Protein AF-A0A7C0YAZ1-F1 (afdb_monomer)

Mean predicted aligned error: 3.83 Å

pLDDT: mean 93.24, std 8.95, range [45.09, 98.31]

Secondary structure (DSSP, 8-state):
-EEETTEEE----TT------HHHHHHHHHHHHHHHHHH-GGGHHHHHHHHHHHHHHH-TTHHHHHHHHHHHHHHHHHHTT-

Solvent-accessible surface area (backbone atoms only — not comparable to full-atom values): 4933 Å² total; per-residue (Å²): 107,49,81,55,96,95,38,80,42,86,63,86,62,87,88,58,78,95,77,89,51,54,65,59,55,10,50,56,54,39,51,54,50,51,55,39,50,76,75,41,56,95,50,31,71,63,53,49,53,52,50,51,53,54,43,50,74,76,34,96,61,30,72,63,23,52,54,37,27,55,52,51,56,54,54,55,54,57,61,75,76,109

Sequence (82 aa):
LILKDGKIYFIDFSLGGFSSRIEDYGVDLNLLYEALRSTHFKILDVCWRKILEGYKKEFKQADRVIKKVEEIERRARYMKRK

Structure (mmCIF, N/CA/C/O backbone):
data_AF-A0A7C0YAZ1-F1
#
_entry.id   AF-A0A7C0YAZ1-F1
#
loop_
_atom_site.group_PDB
_atom_site.id
_atom_site.type_symbol
_atom_site.label_atom_id
_atom_site.label_alt_id
_atom_site.label_comp_id
_atom_site.label_asym_id
_atom_site.label_entity_id
_atom_site.label_seq_id
_atom_site.pdbx_PDB_ins_code
_atom_site.Cartn_x
_atom_site.Cartn_y
_atom_site.Cartn_z
_atom_site.occupancy
_atom_site.B_iso_or_equiv
_atom_site.auth_seq_id
_atom_site.auth_comp_id
_atom_site.auth_asym_id
_atom_site.auth_atom_id
_atom_site.pdbx_PDB_model_num
ATOM 1 N N . LEU A 1 1 ? -0.955 -9.725 -5.641 1.00 90.75 1 LEU A N 1
ATOM 2 C CA . LEU A 1 1 ? -1.903 -8.994 -6.519 1.00 90.75 1 LEU A CA 1
ATOM 3 C C . LEU A 1 1 ? -1.853 -9.593 -7.914 1.00 90.75 1 LEU A C 1
ATOM 5 O O . LEU A 1 1 ? -0.751 -9.808 -8.401 1.00 90.75 1 LEU A O 1
ATOM 9 N N . ILE A 1 2 ? -3.000 -9.839 -8.550 1.00 95.00 2 ILE A N 1
ATOM 10 C CA . ILE A 1 2 ? -3.080 -10.229 -9.968 1.00 95.00 2 ILE A CA 1
ATOM 11 C C . ILE A 1 2 ? -4.128 -9.382 -10.698 1.00 95.00 2 ILE A C 1
ATOM 13 O O . ILE A 1 2 ? -5.133 -8.990 -10.104 1.00 95.00 2 ILE A O 1
ATOM 17 N N . LEU A 1 3 ? -3.890 -9.101 -11.981 1.00 96.38 3 LEU A N 1
ATOM 18 C CA . LEU A 1 3 ? -4.834 -8.425 -12.871 1.00 96.38 3 LEU A CA 1
ATOM 19 C C . LEU A 1 3 ? -5.484 -9.471 -13.781 1.00 96.38 3 LEU A C 1
ATOM 21 O O . LEU A 1 3 ? -4.781 -10.180 -14.497 1.00 96.38 3 LEU A O 1
ATOM 25 N N . LYS A 1 4 ? -6.815 -9.559 -13.766 1.00 97.00 4 LYS A N 1
ATOM 26 C CA . LYS A 1 4 ? -7.584 -10.441 -14.652 1.00 97.00 4 LYS A CA 1
ATOM 27 C C . LYS A 1 4 ? -8.853 -9.727 -15.106 1.00 97.00 4 LYS A C 1
ATOM 29 O O . LYS A 1 4 ? -9.588 -9.202 -14.274 1.00 97.00 4 LYS A O 1
ATOM 34 N N . ASP A 1 5 ? -9.089 -9.689 -16.416 1.00 97.12 5 ASP A N 1
ATOM 35 C CA . ASP A 1 5 ? -10.279 -9.083 -17.035 1.00 97.12 5 ASP A CA 1
ATOM 36 C C . ASP A 1 5 ? -10.537 -7.634 -16.570 1.00 97.12 5 ASP A C 1
ATOM 38 O O . ASP A 1 5 ? -11.653 -7.251 -16.225 1.00 97.12 5 ASP A O 1
ATOM 42 N N . GLY A 1 6 ? -9.468 -6.832 -16.479 1.00 96.75 6 GLY A N 1
ATOM 43 C CA . GLY A 1 6 ? -9.531 -5.437 -16.023 1.00 96.75 6 GLY A CA 1
ATOM 44 C C . GLY A 1 6 ? -9.798 -5.256 -14.523 1.00 96.75 6 GLY A C 1
ATOM 45 O O . GLY A 1 6 ? -9.958 -4.126 -14.068 1.00 96.75 6 GLY A O 1
ATOM 46 N N . LYS A 1 7 ? -9.831 -6.342 -13.740 1.00 96.62 7 LYS A N 1
ATOM 47 C CA . LYS A 1 7 ? -10.054 -6.318 -12.290 1.00 96.62 7 LYS A CA 1
ATOM 48 C C . LYS A 1 7 ? -8.809 -6.749 -11.529 1.00 96.62 7 LYS A C 1
ATOM 50 O O . LYS A 1 7 ? -8.106 -7.682 -11.920 1.00 96.62 7 LYS A O 1
ATOM 55 N N . ILE A 1 8 ? -8.555 -6.059 -10.422 1.00 95.06 8 ILE A N 1
ATOM 56 C CA . ILE A 1 8 ? -7.449 -6.353 -9.514 1.00 95.06 8 ILE A CA 1
ATOM 57 C C . ILE A 1 8 ? -7.943 -7.315 -8.435 1.00 95.06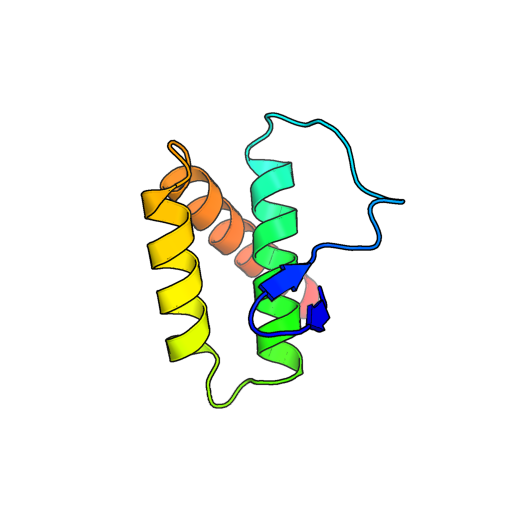 8 ILE A C 1
ATOM 59 O O . ILE A 1 8 ? -8.960 -7.061 -7.793 1.00 95.06 8 ILE A O 1
ATOM 63 N N . TYR A 1 9 ? -7.189 -8.389 -8.211 1.00 96.12 9 TYR A N 1
ATOM 64 C CA . TYR A 1 9 ? -7.439 -9.363 -7.154 1.00 96.12 9 TYR A CA 1
ATOM 65 C C . TYR A 1 9 ? -6.263 -9.394 -6.179 1.00 96.12 9 TYR A C 1
ATOM 67 O O . TYR A 1 9 ? -5.095 -9.505 -6.574 1.00 96.12 9 TYR A O 1
ATOM 75 N N . PHE A 1 10 ? -6.579 -9.327 -4.889 1.00 94.12 10 PHE A N 1
ATOM 76 C CA . PHE A 1 10 ? -5.637 -9.607 -3.812 1.00 94.12 10 PHE A CA 1
ATOM 77 C C . PHE A 1 10 ? -5.636 -11.108 -3.531 1.00 94.12 10 PHE A C 1
ATOM 79 O O . PHE A 1 10 ? -6.684 -11.746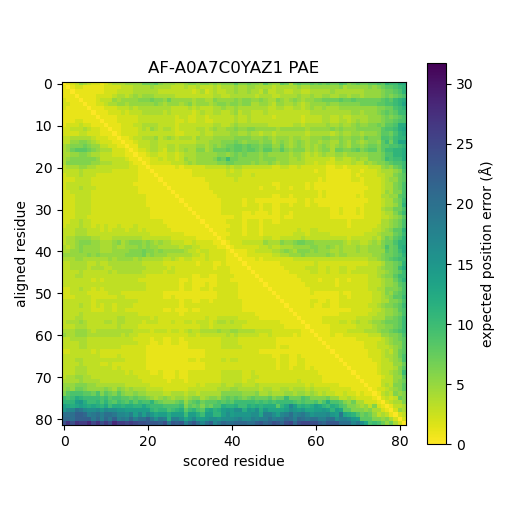 -3.508 1.00 94.12 10 PHE A O 1
ATOM 86 N N . ILE A 1 11 ? -4.440 -11.664 -3.376 1.00 94.69 11 ILE A N 1
ATOM 87 C CA . ILE A 1 11 ? -4.187 -13.086 -3.140 1.00 94.69 11 ILE A CA 1
ATOM 88 C C . ILE A 1 11 ? -3.063 -13.200 -2.113 1.00 94.69 11 ILE A C 1
ATOM 90 O O . ILE A 1 11 ? -2.351 -12.218 -1.902 1.00 94.69 11 ILE A O 1
ATOM 94 N N . ASP A 1 12 ? -2.887 -14.399 -1.560 1.00 93.56 12 ASP A N 1
ATOM 95 C CA . ASP A 1 12 ? -1.879 -14.720 -0.543 1.00 93.56 12 ASP A CA 1
ATOM 96 C C . ASP A 1 12 ? -2.049 -13.930 0.767 1.00 93.56 12 ASP A C 1
ATOM 98 O O . ASP A 1 12 ? -1.293 -13.025 1.101 1.00 93.56 12 ASP A O 1
ATOM 102 N N . PHE A 1 13 ? -3.087 -14.295 1.523 1.00 93.25 13 PHE A N 1
ATOM 103 C CA . PHE A 1 13 ? -3.374 -13.741 2.851 1.00 93.25 13 PHE A CA 1
ATOM 104 C C . PHE A 1 13 ? -2.806 -14.602 3.991 1.00 93.25 13 PHE A C 1
ATOM 106 O O . PHE A 1 13 ? -3.232 -14.462 5.132 1.00 93.25 13 PHE A O 1
ATOM 113 N N . SER A 1 14 ? -1.866 -15.507 3.701 1.00 94.75 14 SER A N 1
ATOM 114 C CA . SER A 1 14 ? -1.330 -16.472 4.674 1.00 94.75 14 SER A CA 1
ATOM 115 C C . SER A 1 14 ? -0.638 -15.811 5.876 1.00 94.75 14 SER A C 1
ATOM 117 O O . SER A 1 14 ? -0.707 -16.326 6.989 1.00 94.75 14 SER A O 1
ATOM 119 N N . LEU A 1 15 ? -0.018 -14.647 5.653 1.00 92.44 15 LEU A N 1
ATOM 120 C CA . LEU A 1 15 ? 0.612 -13.806 6.678 1.00 92.44 15 LEU A CA 1
ATOM 121 C C . LEU A 1 15 ? -0.255 -12.603 7.089 1.00 92.44 15 LEU A C 1
ATOM 123 O O . LEU A 1 15 ? 0.180 -11.765 7.877 1.00 92.44 15 LEU A O 1
ATOM 127 N N . GLY A 1 16 ? -1.461 -12.492 6.531 1.00 89.69 16 GLY A N 1
ATOM 128 C CA . GLY A 1 16 ? -2.390 -11.413 6.836 1.00 89.69 16 GLY A CA 1
ATOM 129 C C . GLY A 1 16 ? -3.056 -11.602 8.197 1.00 89.69 16 GLY A C 1
ATOM 130 O O . GLY A 1 16 ? -3.240 -12.718 8.679 1.00 89.69 16 GLY A O 1
ATOM 131 N N . GLY A 1 17 ? -3.468 -10.497 8.809 1.00 91.88 17 GLY A N 1
ATOM 132 C CA . GLY A 1 17 ? -4.211 -10.513 10.063 1.00 91.88 17 GLY A CA 1
ATOM 133 C C . GLY A 1 17 ? -5.094 -9.282 10.209 1.00 91.88 17 GLY A C 1
ATOM 134 O O . GLY A 1 17 ? -4.898 -8.269 9.539 1.00 91.88 17 GLY A O 1
ATOM 135 N N . PHE A 1 18 ? -6.075 -9.362 11.105 1.00 94.56 18 PHE A N 1
ATOM 136 C CA . PHE A 1 18 ? -6.870 -8.196 11.471 1.00 94.56 18 PHE A CA 1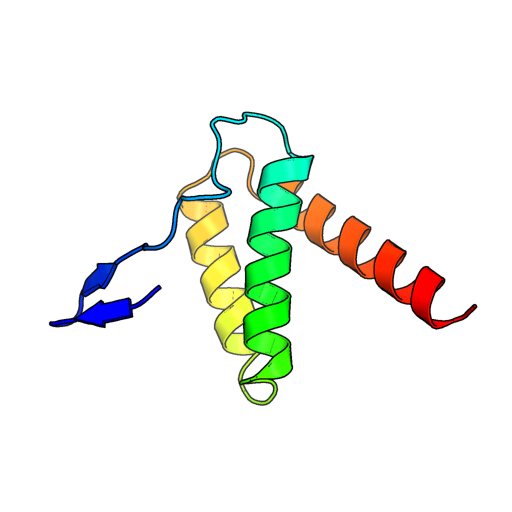
ATOM 137 C C . PHE A 1 18 ? -6.058 -7.298 12.400 1.00 94.56 18 PHE A C 1
ATOM 139 O O . PHE A 1 18 ? -5.632 -7.719 13.474 1.00 94.56 18 PHE A O 1
ATOM 146 N N . SER A 1 19 ? -5.876 -6.045 11.999 1.00 93.56 19 SER A N 1
ATOM 147 C CA . SER A 1 19 ? -5.232 -5.033 12.823 1.00 93.56 19 SER A CA 1
ATOM 148 C C . SER A 1 19 ? -5.880 -3.673 12.615 1.00 93.56 19 SER A C 1
ATOM 150 O O . SER A 1 19 ? -6.412 -3.376 11.552 1.00 93.56 19 SER A O 1
ATOM 152 N N . SER A 1 20 ? -5.820 -2.840 13.648 1.00 94.06 20 SER A N 1
ATOM 153 C CA . SER A 1 20 ? -6.174 -1.420 13.609 1.00 94.06 20 SER A CA 1
ATOM 154 C C . SER A 1 20 ? -4.969 -0.512 13.880 1.00 94.06 20 SER A C 1
ATOM 156 O O . SER A 1 20 ? -5.117 0.705 14.029 1.00 94.06 20 SER A O 1
ATOM 158 N N . ARG A 1 21 ? -3.758 -1.081 13.964 1.00 97.25 21 ARG A N 1
ATOM 159 C CA . ARG A 1 21 ? -2.540 -0.327 14.273 1.00 97.25 21 ARG A CA 1
ATOM 160 C C . ARG A 1 21 ? -2.030 0.387 13.026 1.00 97.25 21 ARG A C 1
ATOM 162 O O . ARG A 1 21 ? -1.829 -0.219 11.981 1.00 97.25 21 ARG A O 1
ATOM 169 N N . ILE A 1 22 ? -1.704 1.670 13.181 1.00 97.81 22 ILE A N 1
ATOM 170 C CA . ILE A 1 22 ? -1.060 2.475 12.128 1.00 97.81 22 ILE A CA 1
ATOM 171 C C . ILE A 1 22 ? 0.285 1.880 11.689 1.00 97.81 22 ILE A C 1
ATOM 173 O O . ILE A 1 22 ? 0.649 2.028 10.528 1.00 97.81 22 ILE A O 1
ATOM 177 N N . GLU A 1 23 ? 1.013 1.216 12.595 1.00 96.44 23 GLU A N 1
ATOM 178 C CA . GLU A 1 23 ? 2.273 0.539 12.258 1.00 96.44 23 GLU A CA 1
ATOM 179 C C . GLU A 1 23 ? 2.052 -0.550 11.204 1.00 96.44 23 GLU A C 1
ATOM 181 O O . GLU A 1 23 ? 2.752 -0.540 10.201 1.00 96.44 23 GLU A O 1
ATOM 186 N N . ASP A 1 24 ? 1.049 -1.417 11.378 1.00 96.81 24 ASP A N 1
ATOM 187 C CA . ASP A 1 24 ? 0.811 -2.541 10.462 1.00 96.81 24 ASP A CA 1
ATOM 188 C C . ASP A 1 24 ? 0.379 -2.037 9.079 1.00 96.81 24 ASP A C 1
ATOM 190 O O . ASP A 1 24 ? 0.960 -2.425 8.071 1.00 96.81 24 ASP A O 1
ATOM 194 N N . TYR A 1 25 ? -0.531 -1.055 9.026 1.00 97.00 25 TYR A N 1
ATOM 195 C CA . TYR A 1 25 ? -0.886 -0.396 7.763 1.00 97.00 25 TYR A CA 1
ATOM 196 C C . TYR A 1 25 ? 0.315 0.280 7.089 1.00 97.00 25 TYR A C 1
ATOM 198 O O . TYR A 1 25 ? 0.426 0.289 5.864 1.00 97.00 25 TYR A O 1
ATOM 206 N N . GLY A 1 26 ? 1.205 0.877 7.886 1.00 97.44 26 GLY A N 1
ATOM 207 C CA . GLY A 1 26 ? 2.421 1.508 7.388 1.00 97.44 26 GLY A CA 1
ATOM 208 C C . GLY A 1 26 ? 3.399 0.489 6.817 1.00 97.44 26 GLY A C 1
ATOM 209 O O . GLY A 1 26 ? 4.004 0.754 5.783 1.00 97.44 26 GLY A O 1
ATOM 210 N N . VAL A 1 27 ? 3.529 -0.676 7.452 1.00 96.12 27 VAL A N 1
ATOM 211 C CA . VAL A 1 27 ? 4.349 -1.790 6.962 1.00 96.12 27 VAL A CA 1
ATOM 212 C C . VAL A 1 27 ? 3.808 -2.311 5.631 1.00 96.12 27 VAL A C 1
ATOM 214 O O . VAL A 1 27 ? 4.584 -2.411 4.682 1.00 96.12 27 VAL A O 1
ATOM 217 N N . ASP A 1 28 ? 2.498 -2.544 5.518 1.00 96.12 28 ASP A N 1
ATOM 218 C CA . ASP A 1 28 ? 1.872 -3.017 4.274 1.00 96.12 28 ASP A CA 1
ATOM 219 C C . ASP A 1 28 ? 2.040 -2.013 3.124 1.00 96.12 28 ASP A C 1
ATOM 221 O O . ASP A 1 28 ? 2.442 -2.370 2.012 1.00 96.12 28 ASP A O 1
ATOM 225 N N . LEU A 1 29 ? 1.779 -0.728 3.389 1.00 97.38 29 LEU A N 1
ATOM 226 C CA . LEU A 1 29 ? 1.914 0.325 2.384 1.00 97.38 29 LEU A CA 1
ATOM 227 C C . LEU A 1 29 ? 3.386 0.525 1.976 1.00 97.38 29 LEU A C 1
ATOM 229 O O . LEU A 1 29 ? 3.677 0.729 0.795 1.00 97.38 29 LEU A O 1
ATOM 233 N N . ASN A 1 30 ? 4.324 0.402 2.920 1.00 97.38 30 ASN A N 1
ATOM 234 C CA . ASN A 1 30 ? 5.756 0.434 2.630 1.00 97.38 30 ASN A CA 1
ATOM 235 C C . ASN A 1 30 ? 6.204 -0.775 1.799 1.00 97.38 30 ASN A C 1
ATOM 237 O O . ASN A 1 30 ? 7.009 -0.624 0.887 1.00 97.38 30 ASN A O 1
ATOM 241 N N . LEU A 1 31 ? 5.669 -1.969 2.068 1.00 95.25 31 LEU A N 1
ATOM 242 C CA . LEU A 1 31 ? 5.977 -3.163 1.282 1.00 95.25 31 LEU A CA 1
ATOM 243 C C . LEU A 1 31 ? 5.582 -2.977 -0.190 1.00 95.25 31 LEU A C 1
ATOM 245 O O . LEU A 1 31 ? 6.350 -3.328 -1.087 1.00 95.25 31 LEU A O 1
ATOM 249 N N . LEU A 1 32 ? 4.425 -2.358 -0.448 1.00 95.56 32 LEU A N 1
ATOM 250 C CA . LEU A 1 32 ? 4.005 -2.003 -1.804 1.00 95.56 32 LEU A CA 1
ATOM 251 C C . LEU A 1 32 ? 4.958 -0.990 -2.461 1.00 95.56 32 LEU A C 1
ATOM 253 O O . LEU A 1 32 ? 5.310 -1.152 -3.632 1.00 95.56 32 LEU A O 1
ATOM 257 N N . TYR A 1 33 ? 5.394 0.032 -1.719 1.00 96.12 33 TYR A N 1
ATOM 258 C CA . TYR A 1 33 ? 6.380 1.004 -2.199 1.00 96.12 33 TYR A CA 1
ATOM 259 C C . TYR A 1 33 ? 7.701 0.332 -2.592 1.00 96.12 33 TYR A C 1
ATOM 261 O O . TYR A 1 33 ? 8.199 0.553 -3.695 1.00 96.12 33 TYR A O 1
ATOM 269 N N . GLU A 1 34 ? 8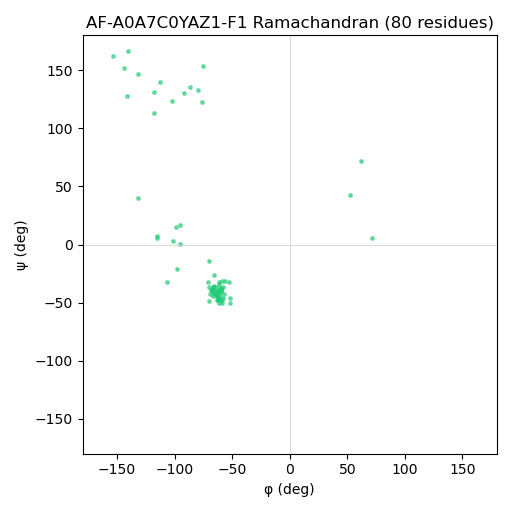.234 -0.543 -1.738 1.00 95.25 34 GLU A N 1
ATOM 270 C CA . GLU A 1 34 ? 9.471 -1.283 -1.999 1.00 95.25 34 GLU A CA 1
ATOM 271 C C . GLU A 1 34 ? 9.356 -2.213 -3.210 1.00 95.25 34 GLU A C 1
ATOM 273 O O . GLU A 1 34 ? 10.264 -2.279 -4.048 1.00 95.25 34 GLU A O 1
ATOM 278 N N . ALA A 1 35 ? 8.220 -2.900 -3.353 1.00 94.06 35 ALA A N 1
ATOM 279 C CA . ALA A 1 35 ? 7.952 -3.748 -4.508 1.00 94.06 35 ALA A CA 1
ATOM 280 C C . ALA A 1 35 ? 7.959 -2.935 -5.816 1.00 94.06 35 ALA A C 1
ATOM 282 O O . ALA A 1 35 ? 8.595 -3.336 -6.793 1.00 94.06 35 ALA A O 1
ATOM 283 N N . LEU A 1 36 ? 7.328 -1.755 -5.831 1.00 94.38 36 LEU A N 1
ATOM 284 C CA . LEU A 1 36 ? 7.360 -0.851 -6.985 1.00 94.38 36 LEU A CA 1
ATOM 285 C C . LEU A 1 36 ? 8.755 -0.283 -7.237 1.00 94.38 36 LEU A C 1
ATOM 287 O O . LEU A 1 36 ? 9.200 -0.235 -8.382 1.00 94.38 36 LEU A O 1
ATOM 291 N N . ARG A 1 37 ? 9.466 0.120 -6.182 1.00 94.62 37 ARG A N 1
ATOM 292 C CA . ARG A 1 37 ? 10.813 0.687 -6.282 1.00 94.62 37 ARG A CA 1
ATOM 293 C C . ARG A 1 37 ? 11.812 -0.310 -6.860 1.00 94.62 37 ARG A C 1
ATOM 295 O O . ARG A 1 37 ? 12.635 0.072 -7.685 1.00 94.62 37 ARG A O 1
ATOM 302 N N . SER A 1 38 ? 11.732 -1.572 -6.449 1.00 94.50 38 SER A N 1
ATOM 303 C CA . SER A 1 38 ? 12.645 -2.630 -6.901 1.00 94.50 38 SER A CA 1
ATOM 304 C C . SER A 1 38 ? 12.425 -3.054 -8.355 1.00 94.50 38 SER A C 1
ATOM 306 O O . SER A 1 38 ? 13.387 -3.397 -9.036 1.00 94.50 38 SER A O 1
ATOM 308 N N . THR A 1 39 ? 11.185 -3.009 -8.852 1.00 92.62 39 THR A N 1
ATOM 309 C CA . THR A 1 39 ? 10.832 -3.538 -10.183 1.00 92.62 39 THR A CA 1
ATOM 310 C C . THR A 1 39 ? 10.560 -2.455 -11.232 1.00 92.62 39 THR A C 1
ATOM 312 O O . THR A 1 39 ? 10.877 -2.640 -12.404 1.00 92.62 39 THR A O 1
ATOM 315 N N . HIS A 1 40 ? 10.017 -1.304 -10.831 1.00 91.75 40 HIS A N 1
ATOM 316 C CA . HIS A 1 40 ? 9.479 -0.268 -11.722 1.00 91.75 40 HIS A CA 1
ATOM 317 C C . HIS A 1 40 ? 9.991 1.141 -11.370 1.00 91.75 40 HIS A C 1
ATOM 319 O O . HIS A 1 40 ? 9.257 2.127 -11.460 1.00 91.75 40 HIS A O 1
ATOM 325 N N . PHE A 1 41 ? 11.273 1.265 -11.007 1.00 91.31 41 PHE A N 1
ATOM 326 C CA . PHE A 1 41 ? 11.871 2.520 -10.524 1.00 91.31 41 PHE A CA 1
ATOM 327 C C . PHE A 1 41 ? 11.656 3.738 -11.446 1.00 91.31 41 PHE A C 1
ATOM 329 O O . PHE A 1 41 ? 11.503 4.851 -10.956 1.00 91.31 41 PHE A O 1
ATOM 336 N N . LYS A 1 42 ? 11.593 3.545 -12.774 1.00 95.81 42 LYS A N 1
ATOM 337 C CA . LYS A 1 42 ? 11.415 4.634 -13.759 1.00 95.81 42 LYS A CA 1
ATOM 338 C C . LYS A 1 42 ? 10.056 5.338 -13.677 1.00 95.81 42 LYS A C 1
ATOM 340 O O . LYS A 1 42 ? 9.948 6.482 -14.100 1.00 95.81 42 LYS A O 1
ATOM 345 N N . ILE A 1 43 ? 9.026 4.648 -13.187 1.00 95.44 43 ILE A N 1
ATOM 346 C CA . ILE A 1 43 ? 7.652 5.172 -13.083 1.00 95.44 43 ILE A CA 1
ATOM 347 C C . ILE A 1 43 ? 7.188 5.300 -11.630 1.00 95.44 43 ILE A C 1
ATOM 349 O O . ILE A 1 43 ? 6.027 5.632 -11.383 1.00 95.44 43 ILE A O 1
ATOM 353 N N . LEU A 1 44 ? 8.093 5.049 -10.677 1.00 95.50 44 LEU A N 1
ATOM 354 C CA . LEU A 1 44 ? 7.796 4.979 -9.252 1.00 95.50 44 LEU A CA 1
ATOM 355 C C . LEU A 1 44 ? 7.043 6.217 -8.770 1.00 95.50 44 LEU A C 1
ATOM 357 O O . LEU A 1 44 ? 5.984 6.069 -8.176 1.00 95.50 44 LEU A O 1
ATOM 361 N N . ASP A 1 45 ? 7.528 7.418 -9.081 1.00 95.44 45 ASP A N 1
ATOM 362 C CA . ASP A 1 45 ? 6.938 8.663 -8.575 1.00 95.44 45 ASP A CA 1
ATOM 363 C C . ASP A 1 45 ? 5.491 8.860 -9.042 1.00 95.44 45 ASP A C 1
ATOM 365 O O . ASP A 1 45 ? 4.618 9.277 -8.275 1.00 95.44 45 ASP A O 1
ATOM 369 N N . VAL A 1 46 ? 5.209 8.524 -10.304 1.00 97.19 46 VAL A N 1
ATOM 370 C CA . VAL A 1 46 ? 3.866 8.655 -10.882 1.00 97.19 46 VAL A CA 1
ATOM 371 C C . VAL A 1 46 ? 2.924 7.625 -10.267 1.00 97.19 46 VAL A C 1
ATOM 373 O O . VAL A 1 46 ? 1.830 7.986 -9.825 1.00 97.19 46 VAL A O 1
ATOM 376 N N . CYS A 1 47 ? 3.351 6.362 -10.203 1.00 96.19 47 CYS A N 1
ATOM 377 C CA . CYS A 1 47 ? 2.567 5.282 -9.610 1.00 96.19 47 CYS A CA 1
ATOM 378 C C . CYS A 1 47 ? 2.314 5.528 -8.122 1.00 96.19 47 CYS A C 1
ATOM 380 O O . CYS A 1 47 ? 1.175 5.441 -7.666 1.00 96.19 47 CYS A O 1
ATOM 382 N N . TRP A 1 48 ? 3.357 5.891 -7.378 1.00 97.06 48 TRP A N 1
ATOM 383 C CA . TRP A 1 48 ? 3.286 6.110 -5.943 1.00 97.06 48 TRP A CA 1
ATOM 384 C C . TRP A 1 48 ? 2.340 7.251 -5.598 1.00 97.06 48 TRP A C 1
ATOM 386 O O . TRP A 1 48 ? 1.444 7.081 -4.775 1.00 97.06 48 TRP A O 1
ATOM 396 N N . ARG A 1 49 ? 2.437 8.378 -6.310 1.00 97.75 49 ARG A N 1
ATOM 397 C CA . ARG A 1 49 ? 1.502 9.494 -6.140 1.00 97.75 49 ARG A CA 1
ATOM 398 C C . ARG A 1 49 ? 0.048 9.071 -6.356 1.00 97.75 49 ARG A C 1
ATOM 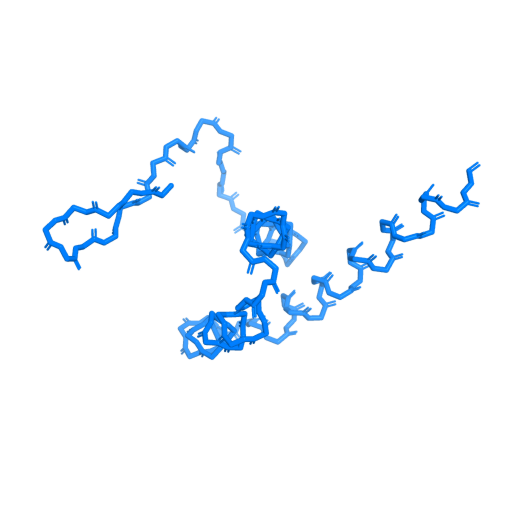400 O O . ARG A 1 49 ? -0.812 9.472 -5.577 1.00 97.75 49 ARG A O 1
ATOM 407 N N . LYS A 1 50 ? -0.234 8.257 -7.378 1.00 97.94 50 LYS A N 1
ATOM 408 C CA . LYS A 1 50 ? -1.595 7.772 -7.661 1.00 97.94 50 LYS A CA 1
ATOM 409 C C . LYS A 1 50 ? -2.109 6.780 -6.623 1.00 97.94 50 LYS A C 1
ATOM 411 O O . LYS A 1 50 ? -3.280 6.845 -6.259 1.00 97.94 50 LYS A O 1
ATOM 416 N N . ILE A 1 51 ? -1.236 5.924 -6.100 1.00 96.94 51 ILE A N 1
ATOM 417 C CA . ILE A 1 51 ? -1.563 5.029 -4.985 1.00 96.94 51 ILE A CA 1
ATOM 418 C C . ILE A 1 51 ? -1.911 5.843 -3.739 1.00 96.94 51 ILE A C 1
ATOM 420 O O . ILE A 1 51 ? -2.955 5.604 -3.138 1.00 96.94 51 ILE A O 1
ATOM 424 N N . LEU A 1 52 ? -1.093 6.839 -3.386 1.00 97.94 52 LEU A N 1
ATOM 425 C CA . LEU A 1 52 ? -1.353 7.697 -2.230 1.00 97.94 52 LEU A CA 1
ATOM 426 C C . LEU A 1 52 ? -2.643 8.511 -2.383 1.00 97.94 52 LEU A C 1
ATOM 428 O O . LEU A 1 52 ? -3.379 8.659 -1.413 1.00 97.94 52 LEU A O 1
ATOM 432 N N . GLU A 1 53 ? -2.939 9.011 -3.585 1.00 98.12 53 GLU A N 1
ATOM 433 C CA . GLU A 1 53 ? -4.190 9.717 -3.890 1.00 98.12 53 GLU A CA 1
ATOM 434 C C . GLU A 1 53 ? -5.414 8.823 -3.628 1.00 98.12 53 GLU A C 1
ATOM 436 O O . GLU A 1 53 ? -6.321 9.216 -2.893 1.00 98.12 53 GLU A O 1
ATOM 441 N N . GLY A 1 54 ? -5.411 7.595 -4.159 1.00 97.81 54 GLY A N 1
ATOM 442 C CA . GLY A 1 54 ? -6.480 6.623 -3.915 1.00 97.81 54 GLY A CA 1
ATOM 443 C C . GLY A 1 54 ? -6.580 6.214 -2.444 1.00 97.81 54 GLY A C 1
ATOM 444 O O . GLY A 1 54 ? -7.670 6.186 -1.878 1.00 97.81 54 GLY A O 1
ATOM 445 N N . TYR A 1 55 ? -5.442 5.973 -1.791 1.00 97.69 55 TYR A N 1
ATOM 446 C C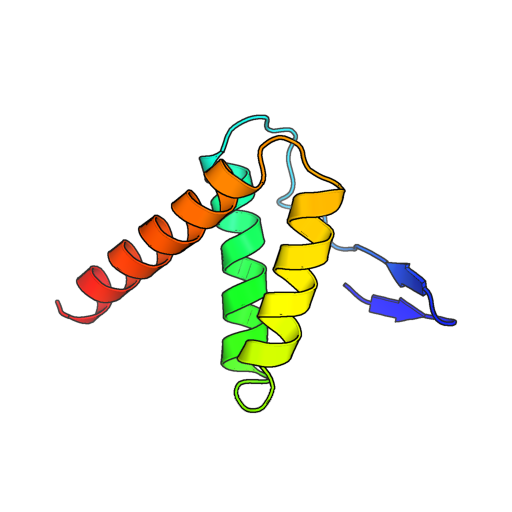A . TYR A 1 55 ? -5.402 5.580 -0.383 1.00 97.69 55 TYR A CA 1
ATOM 447 C C . TYR A 1 55 ? -5.963 6.674 0.536 1.00 97.69 55 TYR A C 1
ATOM 449 O O . TYR A 1 55 ? -6.763 6.383 1.422 1.00 97.69 55 TYR A O 1
ATOM 457 N N . LYS A 1 56 ? -5.614 7.945 0.289 1.00 98.00 56 LYS A N 1
ATOM 458 C CA . LYS A 1 56 ? -6.163 9.097 1.025 1.00 98.00 56 LYS A CA 1
ATOM 459 C C . LYS A 1 56 ? -7.663 9.261 0.849 1.00 98.00 56 LYS A C 1
ATOM 461 O O . LYS A 1 56 ? -8.340 9.653 1.795 1.00 98.00 56 LYS A O 1
ATOM 466 N N . LYS A 1 57 ? -8.173 8.978 -0.348 1.00 98.12 57 LYS A N 1
ATOM 467 C CA . LYS A 1 57 ? -9.599 9.092 -0.646 1.00 98.12 57 LYS A CA 1
ATOM 468 C C . LYS A 1 57 ? -10.433 8.056 0.113 1.00 98.12 57 LYS A C 1
ATOM 470 O O . LYS A 1 57 ? -11.505 8.392 0.603 1.00 98.12 57 LYS A O 1
ATOM 475 N N . GLU A 1 58 ? -9.936 6.827 0.225 1.00 97.12 58 GLU A N 1
ATOM 476 C CA . GLU A 1 58 ? -10.715 5.703 0.761 1.00 97.12 58 GLU A CA 1
ATOM 477 C C 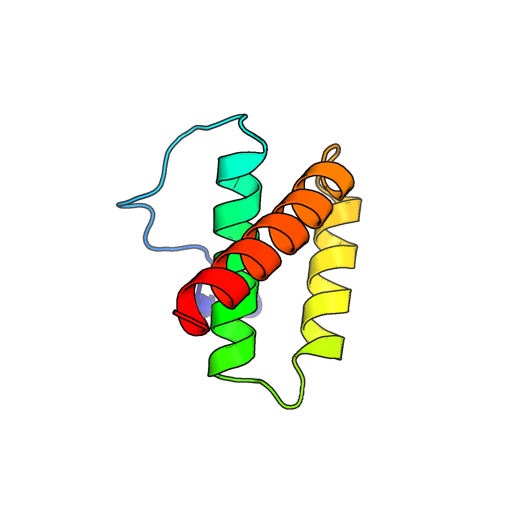. GLU A 1 58 ? -10.437 5.410 2.247 1.00 97.12 58 GLU A C 1
ATOM 479 O O . GLU A 1 58 ? -11.273 4.818 2.931 1.00 97.12 58 GLU A O 1
ATOM 484 N N . PHE A 1 59 ? -9.289 5.836 2.792 1.00 96.56 59 PHE A N 1
ATOM 485 C CA . PHE A 1 59 ? -8.894 5.511 4.164 1.00 96.56 59 PHE A CA 1
ATOM 486 C C . PHE A 1 59 ? -8.748 6.745 5.062 1.00 96.56 59 PHE A C 1
ATOM 488 O O . PHE A 1 59 ? -7.819 7.540 4.938 1.00 96.56 59 PHE A O 1
ATOM 495 N N . LYS A 1 60 ? -9.629 6.864 6.065 1.00 96.38 60 LYS A N 1
ATOM 496 C CA . LYS A 1 60 ? -9.704 8.034 6.967 1.00 96.38 60 LYS A CA 1
ATOM 497 C C . LYS A 1 60 ? -8.396 8.365 7.692 1.00 96.38 60 LYS A C 1
ATOM 499 O O . LYS A 1 60 ? -8.157 9.520 8.021 1.00 96.38 60 LYS A O 1
ATOM 504 N N . GLN A 1 61 ? -7.566 7.365 7.991 1.00 97.06 61 GLN A N 1
ATOM 505 C CA . GLN A 1 61 ? -6.304 7.554 8.717 1.00 97.06 61 GLN A CA 1
ATOM 506 C C . GLN A 1 61 ? -5.083 7.613 7.786 1.00 97.06 61 GLN A C 1
ATOM 508 O O . GLN A 1 61 ? -3.952 7.506 8.265 1.00 97.06 61 GLN A O 1
ATOM 513 N N . ALA A 1 62 ? -5.287 7.792 6.477 1.00 97.75 62 ALA A N 1
ATOM 514 C CA . ALA A 1 62 ? -4.235 7.716 5.470 1.00 97.75 62 ALA A CA 1
ATOM 515 C C . ALA A 1 62 ? -3.021 8.599 5.769 1.00 97.75 62 ALA A C 1
ATOM 517 O O . ALA A 1 62 ? -1.901 8.106 5.706 1.00 97.75 62 ALA A O 1
ATOM 518 N N . ASP A 1 63 ? -3.205 9.861 6.167 1.00 98.12 63 ASP A N 1
ATOM 519 C CA . ASP A 1 63 ? -2.067 10.749 6.447 1.00 98.12 63 ASP A CA 1
ATOM 520 C C . ASP A 1 63 ? -1.179 10.228 7.590 1.00 98.12 63 ASP A C 1
ATOM 522 O O . ASP A 1 63 ? 0.046 10.353 7.540 1.00 98.12 63 ASP A O 1
ATOM 526 N N . ARG A 1 64 ? -1.771 9.568 8.597 1.00 98.31 64 ARG A N 1
ATOM 527 C CA . ARG A 1 64 ? -1.012 8.933 9.688 1.00 98.31 64 ARG A CA 1
ATOM 528 C C . ARG A 1 64 ? -0.211 7.734 9.189 1.00 98.31 64 ARG A C 1
ATOM 530 O O . ARG A 1 64 ? 0.918 7.541 9.632 1.00 98.31 64 ARG A O 1
ATOM 537 N N . VAL A 1 65 ? -0.787 6.944 8.286 1.00 98.31 65 VAL A N 1
ATOM 538 C CA . VAL A 1 65 ? -0.115 5.792 7.669 1.00 98.31 65 VAL A CA 1
ATOM 539 C C . VAL A 1 65 ? 1.008 6.248 6.740 1.00 98.31 65 VAL A C 1
ATOM 541 O O . VAL A 1 65 ? 2.104 5.708 6.798 1.00 98.31 65 VAL A O 1
ATOM 544 N N . ILE A 1 66 ? 0.794 7.289 5.939 1.00 98.06 66 ILE A N 1
ATOM 545 C CA . ILE A 1 66 ? 1.812 7.820 5.022 1.00 98.06 66 ILE A CA 1
ATOM 546 C C . ILE A 1 66 ? 3.009 8.360 5.803 1.00 98.06 66 ILE A C 1
ATOM 548 O O . ILE A 1 66 ? 4.147 8.004 5.508 1.00 98.06 66 ILE A O 1
ATOM 552 N N . LYS A 1 67 ? 2.760 9.119 6.876 1.00 98.00 67 LYS A N 1
ATOM 553 C CA . LYS A 1 67 ? 3.825 9.542 7.791 1.00 98.00 67 LYS A CA 1
ATOM 554 C C . LYS A 1 67 ? 4.570 8.344 8.390 1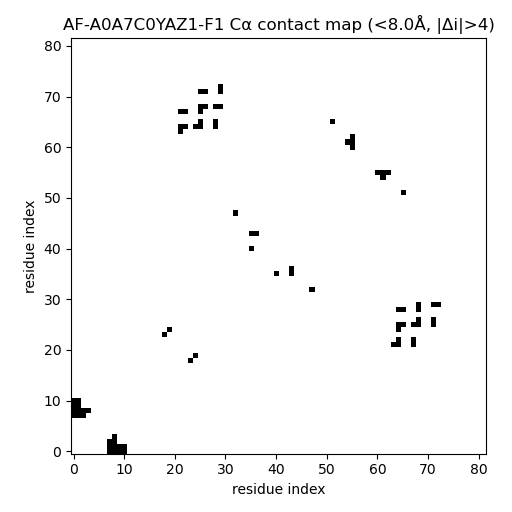.00 98.00 67 LYS A C 1
ATOM 556 O O . LYS A 1 67 ? 5.787 8.381 8.560 1.00 98.00 67 LYS A O 1
ATOM 561 N N . LYS A 1 68 ? 3.857 7.254 8.688 1.00 98.00 68 LYS A N 1
ATOM 562 C CA . LYS A 1 68 ? 4.474 6.020 9.179 1.00 98.00 68 LYS A CA 1
ATOM 563 C C . LYS A 1 68 ? 5.384 5.364 8.132 1.00 98.00 68 LYS A C 1
ATOM 565 O O . LYS A 1 68 ? 6.471 4.920 8.494 1.00 98.00 68 LYS A O 1
ATOM 570 N N . VAL A 1 69 ? 4.995 5.347 6.857 1.00 97.56 69 VAL A N 1
ATOM 571 C CA . VAL A 1 69 ? 5.851 4.867 5.755 1.00 97.56 69 VAL A CA 1
ATOM 572 C C . VAL A 1 69 ? 7.162 5.660 5.706 1.00 97.56 69 VAL A C 1
ATOM 574 O O . VAL A 1 69 ? 8.240 5.070 5.682 1.00 97.56 69 VAL A O 1
ATOM 577 N N . GLU A 1 70 ? 7.102 6.991 5.799 1.00 95.69 70 GLU A N 1
ATOM 578 C CA . GLU A 1 70 ? 8.299 7.848 5.823 1.00 95.69 70 GLU A CA 1
ATOM 579 C C . GLU A 1 70 ? 9.229 7.532 7.012 1.00 95.69 70 GLU A C 1
ATOM 581 O O . GLU A 1 70 ? 10.458 7.498 6.871 1.00 95.69 70 GLU A O 1
ATOM 586 N N . GLU A 1 71 ? 8.654 7.267 8.191 1.00 96.31 71 GLU A N 1
ATOM 587 C CA . GLU A 1 71 ? 9.398 6.842 9.381 1.00 96.31 71 GLU A CA 1
ATOM 588 C C . GLU A 1 71 ? 10.074 5.475 9.195 1.00 96.31 71 GLU A C 1
ATOM 590 O O . GLU A 1 71 ? 11.228 5.306 9.605 1.00 96.31 71 GLU A O 1
ATOM 595 N N . ILE A 1 72 ? 9.376 4.501 8.596 1.00 95.25 72 ILE A N 1
ATOM 596 C CA . ILE A 1 72 ? 9.906 3.163 8.279 1.00 95.25 72 ILE A CA 1
ATOM 597 C C . ILE A 1 72 ? 11.088 3.285 7.312 1.00 95.25 72 ILE A C 1
ATOM 599 O O . ILE A 1 72 ? 12.179 2.795 7.615 1.00 95.25 72 ILE A O 1
ATOM 603 N N . GLU A 1 73 ? 10.922 4.029 6.219 1.00 92.75 73 GLU A N 1
ATOM 604 C CA . GLU A 1 73 ? 11.973 4.252 5.223 1.00 92.75 73 GLU A CA 1
ATOM 605 C C . GLU A 1 73 ? 13.215 4.913 5.823 1.00 92.75 73 GLU A C 1
ATOM 607 O O . GLU A 1 73 ? 14.358 4.561 5.510 1.00 92.75 73 GLU A O 1
ATOM 612 N N . ARG A 1 74 ? 13.018 5.870 6.735 1.00 90.69 74 ARG A N 1
ATOM 613 C CA . ARG A 1 74 ? 14.128 6.505 7.445 1.00 90.69 74 ARG A CA 1
ATOM 614 C C . ARG A 1 74 ? 14.885 5.504 8.323 1.00 90.69 74 ARG A C 1
ATOM 616 O O . ARG A 1 74 ? 16.115 5.519 8.311 1.00 90.69 74 ARG A O 1
ATOM 623 N N . ARG A 1 75 ? 14.182 4.624 9.049 1.00 89.06 75 ARG A N 1
ATOM 624 C CA . ARG A 1 75 ? 14.803 3.570 9.878 1.00 89.06 75 ARG A CA 1
ATOM 625 C C . ARG A 1 75 ? 15.621 2.591 9.034 1.00 89.06 75 ARG A C 1
ATOM 627 O O . ARG A 1 75 ? 16.766 2.310 9.385 1.00 89.06 75 ARG A O 1
ATOM 634 N N . ALA A 1 76 ? 15.088 2.157 7.892 1.00 83.12 76 ALA A N 1
ATOM 635 C CA . ALA A 1 76 ? 15.787 1.255 6.977 1.00 83.12 76 ALA A CA 1
ATOM 636 C C . ALA A 1 76 ? 17.110 1.853 6.456 1.00 83.12 76 ALA A C 1
ATOM 638 O O . ALA A 1 76 ? 18.124 1.157 6.364 1.00 83.12 76 ALA A O 1
ATOM 639 N N . ARG A 1 77 ? 17.143 3.166 6.176 1.00 76.19 77 ARG A N 1
ATOM 640 C CA . ARG A 1 77 ? 18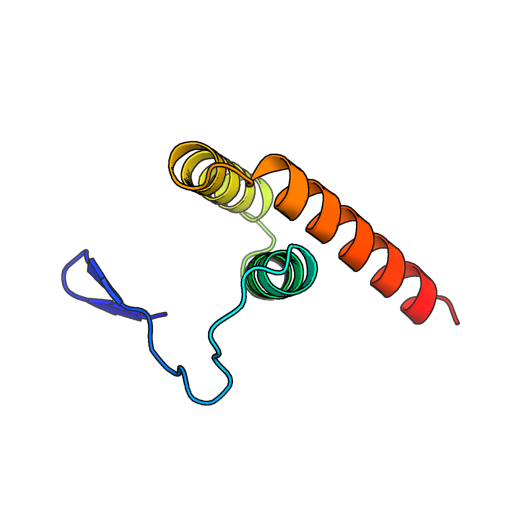.369 3.864 5.744 1.00 76.19 77 ARG A CA 1
ATOM 641 C C . ARG A 1 77 ? 19.457 3.916 6.815 1.00 76.19 77 ARG A C 1
ATOM 643 O O . ARG A 1 77 ? 20.629 3.832 6.461 1.00 76.19 77 ARG A O 1
ATOM 650 N N . TYR A 1 78 ? 19.104 4.059 8.093 1.00 72.62 78 TYR A N 1
ATOM 651 C CA . TYR A 1 78 ? 20.097 4.033 9.173 1.00 72.62 78 TYR A CA 1
ATOM 652 C C . TYR A 1 78 ? 20.731 2.650 9.325 1.00 72.62 78 TYR A C 1
ATOM 654 O O . TYR A 1 78 ? 21.937 2.562 9.527 1.00 72.62 78 TYR A O 1
ATOM 662 N N . MET A 1 79 ? 19.943 1.583 9.164 1.00 70.12 79 MET A N 1
ATOM 663 C CA . MET A 1 79 ? 20.451 0.211 9.249 1.00 70.12 79 MET A CA 1
ATOM 664 C C . MET A 1 79 ? 21.432 -0.131 8.122 1.00 70.12 79 MET A C 1
ATOM 666 O O . MET A 1 79 ? 22.413 -0.806 8.383 1.00 70.12 79 MET A O 1
ATOM 670 N N . LYS A 1 80 ? 21.222 0.369 6.895 1.00 63.44 80 LYS A N 1
ATOM 671 C CA . LYS A 1 80 ? 22.151 0.146 5.764 1.00 63.44 80 LYS A CA 1
ATOM 672 C C . LYS A 1 80 ? 23.493 0.882 5.881 1.00 63.44 80 LYS A C 1
ATOM 674 O O . LYS A 1 80 ? 24.389 0.621 5.088 1.00 63.44 80 LYS A O 1
ATOM 679 N N . ARG A 1 81 ? 23.613 1.858 6.787 1.00 58.56 81 ARG A N 1
ATOM 680 C CA . ARG A 1 81 ? 24.832 2.667 6.976 1.00 58.56 81 ARG A CA 1
ATOM 681 C C . ARG A 1 81 ? 25.748 2.130 8.082 1.00 58.56 81 ARG A C 1
ATOM 683 O O . ARG A 1 81 ? 26.762 2.764 8.357 1.00 58.56 81 ARG A O 1
ATOM 690 N N . LYS A 1 82 ? 25.374 1.025 8.723 1.00 45.09 82 LYS A N 1
ATOM 691 C CA . LYS A 1 82 ? 26.137 0.346 9.768 1.00 45.09 82 LYS A CA 1
ATOM 692 C C . LYS A 1 82 ? 26.593 -1.009 9.247 1.00 45.09 82 LYS A C 1
ATOM 694 O O . LYS A 1 82 ? 27.720 -1.395 9.607 1.00 45.09 82 LYS A O 1
#

Foldseek 3Di:
DDADPNDDDDDDCVVPDDDPDLLVLLVVLLVVLVVCCVPPVVCSVVVNVVVLVVCVVPPVCSVSSVVSVVVVVVVVVVVVVD

Radius of gyration: 13.89 Å; Cα contacts (8 Å, |Δi|>4): 41; chains: 1; bounding box: 37×27×31 Å